Protein AF-A0A7W4ZAD1-F1 (afdb_monomer)

Sequence (96 aa):
MAIPKPIQDEINQLPYPLDKILNTANSLRQSGTTGASTGELIAAAFTLERIEYLPQGWGVIEAWERLDIEWQMYIKHLRQDCRHLIEAIEEAAPPF

Radius of gyration: 12.45 Å; Cα contacts (8 Å, |Δi|>4): 102; chains: 1; bounding box: 32×20×33 Å

Organism: NCBI:txid1562603

Structure (mmCIF, N/CA/C/O backbone):
data_AF-A0A7W4ZAD1-F1
#
_entry.id   AF-A0A7W4ZAD1-F1
#
loop_
_atom_site.group_PDB
_atom_site.id
_atom_site.type_symbol
_atom_site.label_atom_id
_atom_site.label_alt_id
_atom_site.label_comp_id
_atom_site.label_asym_id
_atom_site.label_entity_id
_atom_site.label_seq_id
_atom_site.pdbx_PDB_ins_code
_atom_site.Cartn_x
_atom_site.Cartn_y
_atom_site.Cartn_z
_atom_site.occupancy
_atom_site.B_iso_or_equiv
_atom_site.auth_seq_id
_atom_site.auth_comp_id
_atom_site.auth_asym_id
_atom_site.auth_atom_id
_atom_site.pdbx_PDB_model_num
ATOM 1 N N . MET A 1 1 ? -2.672 7.357 17.822 1.00 59.72 1 MET A N 1
ATOM 2 C CA . MET A 1 1 ? -3.919 6.629 18.156 1.00 59.72 1 MET A CA 1
ATOM 3 C C . MET A 1 1 ? -4.066 5.557 17.094 1.00 59.72 1 MET A C 1
ATOM 5 O O . MET A 1 1 ? -3.984 5.910 15.928 1.00 59.72 1 MET A O 1
ATOM 9 N N . ALA A 1 2 ? -4.154 4.277 17.464 1.00 75.75 2 ALA A N 1
ATOM 10 C CA . ALA A 1 2 ? -4.289 3.193 16.485 1.00 75.75 2 ALA A CA 1
ATOM 11 C C . ALA A 1 2 ? -5.608 3.326 15.705 1.00 75.75 2 ALA A C 1
ATOM 13 O O . ALA A 1 2 ? -6.564 3.899 16.237 1.00 75.75 2 ALA A O 1
ATOM 14 N N . ILE A 1 3 ? -5.665 2.796 14.477 1.00 87.50 3 ILE A N 1
ATOM 15 C CA . ILE A 1 3 ? -6.916 2.779 13.710 1.00 87.50 3 ILE A CA 1
ATOM 16 C C . ILE A 1 3 ? -8.036 2.109 14.530 1.00 87.50 3 ILE A C 1
ATOM 18 O O . ILE A 1 3 ? -7.776 1.119 15.226 1.00 87.50 3 ILE A O 1
ATOM 22 N N . PRO A 1 4 ? -9.276 2.635 14.498 1.00 88.25 4 PRO A N 1
ATOM 23 C CA . PRO A 1 4 ? -10.382 2.047 15.241 1.00 88.25 4 PRO A CA 1
ATOM 24 C C . PRO A 1 4 ? -10.605 0.584 14.848 1.00 88.25 4 PRO A C 1
ATOM 26 O O . PRO A 1 4 ? -10.543 0.235 13.671 1.00 88.25 4 PRO A O 1
ATOM 29 N N . LYS A 1 5 ? -10.940 -0.268 15.824 1.00 89.50 5 LYS A N 1
ATOM 30 C CA . LYS A 1 5 ? -11.200 -1.695 15.578 1.00 89.50 5 LYS A CA 1
ATOM 31 C C . LYS A 1 5 ? -12.201 -1.964 14.434 1.00 89.50 5 LYS A C 1
ATOM 33 O O . LYS A 1 5 ? -11.887 -2.817 13.615 1.00 89.50 5 LYS A O 1
ATOM 38 N N . PRO A 1 6 ? -13.328 -1.233 14.304 1.00 93.50 6 PRO A N 1
ATOM 39 C CA . PRO A 1 6 ? -14.252 -1.442 13.187 1.00 93.50 6 PRO A CA 1
ATOM 40 C C . PRO A 1 6 ? -13.608 -1.220 11.812 1.00 93.50 6 PRO A C 1
ATOM 42 O O . PRO A 1 6 ? -13.857 -1.991 10.896 1.00 93.50 6 PRO A O 1
ATOM 45 N N . ILE A 1 7 ? -12.733 -0.214 11.692 1.00 93.81 7 ILE A N 1
ATOM 46 C CA . ILE A 1 7 ? -11.991 0.078 10.456 1.00 93.81 7 ILE A CA 1
ATOM 47 C C . ILE A 1 7 ? -10.989 -1.040 10.161 1.00 93.81 7 ILE A C 1
ATOM 49 O O . ILE A 1 7 ? -10.874 -1.492 9.027 1.00 93.81 7 ILE A O 1
ATOM 53 N N . GLN A 1 8 ? -10.276 -1.520 11.183 1.00 94.06 8 GLN A N 1
ATOM 54 C CA . GLN A 1 8 ? -9.348 -2.639 11.018 1.00 94.06 8 GLN A CA 1
ATOM 55 C C . GLN A 1 8 ? -10.071 -3.929 10.599 1.00 94.06 8 GLN A C 1
ATOM 57 O O . GLN A 1 8 ? -9.549 -4.672 9.768 1.00 94.06 8 GLN A O 1
ATOM 62 N N . ASP A 1 9 ? -11.251 -4.198 11.158 1.00 95.50 9 ASP A N 1
ATOM 63 C CA . ASP A 1 9 ? -12.071 -5.353 10.790 1.00 95.50 9 ASP A CA 1
ATOM 64 C C . ASP A 1 9 ? -12.585 -5.225 9.345 1.00 95.50 9 ASP A C 1
ATOM 66 O O . ASP A 1 9 ? -12.549 -6.208 8.608 1.00 95.50 9 ASP A O 1
ATOM 70 N N . GLU A 1 10 ? -12.977 -4.022 8.910 1.00 96.56 10 GLU A N 1
ATOM 71 C CA . GLU A 1 10 ? -13.369 -3.744 7.520 1.00 96.56 10 GLU A CA 1
ATOM 72 C C . GLU A 1 10 ? -12.208 -3.977 6.542 1.00 96.56 10 GLU A C 1
ATOM 74 O O . GLU A 1 10 ? -12.377 -4.682 5.549 1.00 96.56 10 GLU A O 1
ATOM 79 N N . ILE A 1 11 ? -11.003 -3.486 6.861 1.00 96.25 11 ILE A N 1
ATOM 80 C CA . ILE A 1 11 ? -9.787 -3.753 6.073 1.00 96.25 11 ILE A CA 1
ATOM 81 C C . ILE A 1 11 ? -9.566 -5.261 5.909 1.00 96.25 11 ILE A C 1
ATOM 83 O O . ILE A 1 11 ? -9.292 -5.724 4.806 1.00 96.25 11 ILE A O 1
ATOM 87 N N . ASN A 1 12 ? -9.717 -6.034 6.986 1.00 95.75 12 ASN A N 1
ATOM 88 C CA . ASN A 1 12 ? -9.489 -7.482 6.977 1.00 95.75 12 ASN A CA 1
ATOM 89 C C . ASN A 1 12 ? -10.574 -8.281 6.231 1.00 95.75 12 ASN A C 1
ATOM 91 O O . ASN A 1 12 ? -10.390 -9.475 5.999 1.00 95.75 12 ASN A O 1
ATOM 95 N N . GLN A 1 13 ? -11.703 -7.658 5.884 1.00 97.00 13 GLN A N 1
ATOM 96 C CA . GLN A 1 13 ? -12.763 -8.271 5.078 1.00 97.00 13 GLN A CA 1
ATOM 97 C C . GLN A 1 13 ? -12.597 -8.014 3.578 1.00 97.00 13 GLN A C 1
ATOM 99 O O . GLN A 1 13 ? -13.282 -8.655 2.776 1.00 97.00 13 GLN A O 1
ATOM 104 N N . LEU A 1 14 ? -11.707 -7.100 3.182 1.00 96.44 14 LEU A N 1
ATOM 105 C CA . LEU A 1 14 ? -11.417 -6.863 1.775 1.00 96.44 14 LEU A CA 1
ATOM 106 C C . LEU A 1 14 ? -10.737 -8.090 1.143 1.00 96.44 14 LEU A C 1
ATOM 108 O O . LEU A 1 14 ? -9.992 -8.810 1.810 1.00 96.44 14 LEU A O 1
ATOM 112 N N . PRO A 1 15 ? -10.970 -8.351 -0.154 1.00 95.94 15 PRO A N 1
ATOM 113 C CA . PRO A 1 15 ? -10.307 -9.445 -0.844 1.00 95.94 15 PRO A CA 1
ATOM 114 C C . PRO A 1 15 ? -8.814 -9.160 -1.024 1.00 95.94 15 PRO A C 1
ATOM 116 O O . PRO A 1 15 ? -8.399 -8.015 -1.216 1.00 95.94 15 PRO A O 1
ATOM 119 N N . TYR A 1 16 ? -8.019 -10.228 -1.067 1.00 92.50 16 TYR A N 1
ATOM 120 C CA . TYR A 1 16 ? -6.620 -10.128 -1.466 1.00 92.50 16 TYR A CA 1
ATOM 121 C C . TYR A 1 16 ? -6.499 -9.535 -2.884 1.00 92.50 16 TYR A C 1
ATOM 123 O O . TYR A 1 16 ? -7.242 -9.968 -3.771 1.00 92.50 16 TYR A O 1
ATOM 131 N N . PRO A 1 17 ? -5.560 -8.600 -3.140 1.00 95.00 17 PRO A N 1
ATOM 132 C CA . PRO A 1 17 ? -4.547 -8.061 -2.219 1.00 95.00 17 PRO A CA 1
ATOM 133 C C . PRO A 1 17 ? -4.916 -6.722 -1.544 1.00 95.00 17 PRO A C 1
ATOM 135 O O . PRO A 1 17 ? -4.036 -6.072 -0.979 1.00 95.00 17 PRO A O 1
ATOM 138 N N . LEU A 1 18 ? -6.172 -6.265 -1.609 1.00 97.25 18 LEU A N 1
ATOM 139 C CA . LEU A 1 18 ? -6.590 -4.949 -1.096 1.00 97.25 18 LEU A CA 1
ATOM 140 C C . LEU A 1 18 ? -6.370 -4.817 0.417 1.00 97.25 18 LEU A C 1
ATOM 142 O O . LEU A 1 18 ? -5.783 -3.835 0.877 1.00 97.25 18 LEU A O 1
ATOM 146 N N . ASP A 1 19 ? -6.782 -5.834 1.177 1.00 97.00 19 ASP A N 1
ATOM 147 C CA . ASP A 1 19 ? -6.553 -5.937 2.622 1.00 97.00 19 ASP A CA 1
ATOM 148 C C . ASP A 1 19 ? -5.061 -5.819 2.955 1.00 97.00 19 ASP A C 1
ATOM 150 O O . ASP A 1 19 ? -4.647 -5.106 3.872 1.00 97.00 19 ASP A O 1
ATOM 154 N N . LYS A 1 20 ? -4.226 -6.496 2.164 1.00 96.50 20 LYS A N 1
ATOM 155 C CA . LYS A 1 20 ? -2.795 -6.605 2.397 1.00 96.50 20 LYS A CA 1
ATOM 156 C C . LYS A 1 20 ? -2.062 -5.304 2.105 1.00 96.50 20 LYS A C 1
ATOM 158 O O . LYS A 1 20 ? -1.138 -4.955 2.847 1.00 96.50 20 LYS A O 1
ATOM 163 N N . ILE A 1 21 ? -2.495 -4.566 1.083 1.00 97.31 21 ILE A N 1
ATOM 164 C CA . ILE A 1 21 ? -1.991 -3.222 0.778 1.00 97.31 21 ILE A CA 1
ATOM 165 C C . ILE A 1 21 ? -2.294 -2.277 1.946 1.00 97.31 21 ILE A C 1
ATOM 167 O O . ILE A 1 21 ? -1.379 -1.623 2.449 1.00 97.31 21 ILE A O 1
ATOM 171 N N . LEU A 1 22 ? -3.536 -2.248 2.440 1.00 96.69 22 LEU A N 1
ATOM 172 C CA . LEU A 1 22 ? -3.930 -1.363 3.544 1.00 96.69 22 LEU A CA 1
ATOM 173 C C . LEU A 1 22 ? -3.277 -1.749 4.878 1.00 96.69 22 LEU A C 1
ATOM 175 O O . LEU A 1 22 ? -2.815 -0.881 5.617 1.00 96.69 22 LEU A O 1
ATOM 179 N N . ASN A 1 23 ? -3.151 -3.043 5.172 1.00 95.50 23 ASN A N 1
ATOM 180 C CA . ASN A 1 23 ? -2.433 -3.517 6.356 1.00 95.50 23 ASN A CA 1
ATOM 181 C C . ASN A 1 23 ? -0.934 -3.169 6.300 1.00 95.50 23 ASN A C 1
ATOM 183 O O . ASN A 1 23 ? -0.339 -2.787 7.314 1.00 95.50 23 ASN A O 1
ATOM 187 N N . THR A 1 24 ? -0.320 -3.242 5.115 1.00 96.00 24 THR A N 1
ATOM 188 C CA . THR A 1 24 ? 1.065 -2.791 4.901 1.00 96.00 24 THR A CA 1
ATOM 189 C C . THR A 1 24 ? 1.193 -1.281 5.080 1.00 96.00 24 THR A C 1
ATOM 191 O O . THR A 1 24 ? 2.104 -0.835 5.774 1.00 96.00 24 THR A O 1
ATOM 194 N N . ALA A 1 25 ? 0.259 -0.501 4.532 1.00 94.81 25 ALA A N 1
ATOM 195 C CA . ALA A 1 25 ? 0.205 0.950 4.690 1.00 94.81 25 ALA A CA 1
ATOM 196 C C . ALA A 1 25 ? 0.095 1.360 6.169 1.00 94.81 25 ALA A C 1
ATOM 198 O O . ALA A 1 25 ? 0.866 2.193 6.647 1.00 94.81 25 ALA A O 1
ATOM 199 N N . ASN A 1 26 ? -0.798 0.713 6.919 1.00 93.75 26 ASN A N 1
ATOM 200 C CA . ASN A 1 26 ? -0.944 0.928 8.356 1.00 93.75 26 ASN A CA 1
ATOM 201 C C . ASN A 1 26 ? 0.346 0.579 9.124 1.00 93.75 26 ASN A C 1
ATOM 203 O O . ASN A 1 26 ? 0.795 1.359 9.961 1.00 93.75 26 ASN A O 1
ATOM 207 N N . SER A 1 27 ? 0.984 -0.552 8.801 1.00 92.12 27 SER A N 1
ATOM 208 C CA . SER A 1 27 ? 2.247 -0.974 9.433 1.00 92.12 27 SER A CA 1
ATOM 209 C C . SER A 1 27 ? 3.373 0.034 9.177 1.00 92.12 27 SER A C 1
ATOM 211 O O . SER A 1 27 ? 4.023 0.490 10.115 1.00 92.12 27 SER A O 1
ATOM 213 N N . LEU A 1 28 ? 3.554 0.456 7.920 1.00 90.06 28 LEU A N 1
ATOM 214 C CA . LEU A 1 28 ? 4.547 1.465 7.542 1.00 90.06 28 LEU A CA 1
ATOM 215 C 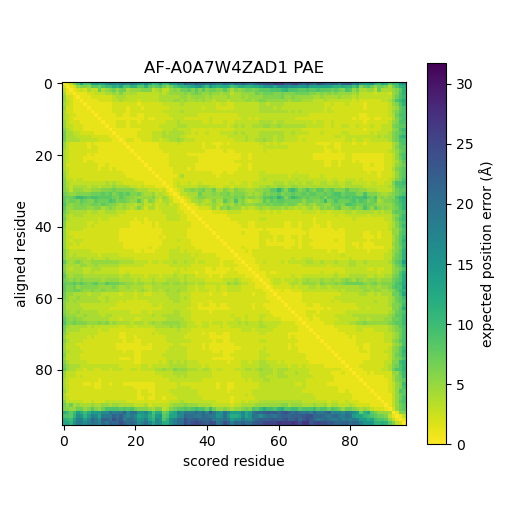C . LEU A 1 28 ? 4.357 2.773 8.292 1.00 90.06 28 LEU A C 1
ATOM 217 O O . LEU A 1 28 ? 5.318 3.356 8.785 1.00 90.06 28 LEU A O 1
ATOM 221 N N . ARG A 1 29 ? 3.111 3.219 8.414 1.00 87.94 29 ARG A N 1
ATOM 222 C CA . ARG A 1 29 ? 2.805 4.457 9.113 1.00 87.94 29 ARG A CA 1
ATOM 223 C C . ARG A 1 29 ? 3.059 4.362 10.619 1.00 87.94 29 ARG A C 1
ATOM 225 O O . ARG A 1 29 ? 3.520 5.329 11.218 1.00 87.94 29 ARG A O 1
ATOM 232 N N . GLN A 1 30 ? 2.761 3.218 11.237 1.00 87.31 30 GLN A N 1
ATOM 233 C CA . GLN A 1 30 ? 2.927 3.030 12.680 1.00 87.31 30 GLN A CA 1
ATOM 234 C C . GLN A 1 30 ? 4.386 2.836 13.101 1.00 87.31 30 GLN A C 1
ATOM 236 O O . GLN A 1 30 ? 4.806 3.409 14.103 1.00 87.31 30 GLN A O 1
ATOM 241 N N . SER A 1 31 ? 5.147 2.012 12.380 1.00 84.75 31 SER A N 1
ATOM 242 C CA . SER A 1 31 ? 6.487 1.579 12.803 1.00 84.75 31 SER A CA 1
ATOM 243 C C . SER A 1 31 ? 7.605 1.944 11.829 1.00 84.75 31 SER A C 1
ATOM 245 O O . SER A 1 31 ? 8.757 1.592 12.082 1.00 84.75 31 SER A O 1
ATOM 247 N N . GLY A 1 32 ? 7.298 2.586 10.696 1.00 80.88 32 GLY A N 1
ATOM 248 C CA . GLY A 1 32 ? 8.267 2.881 9.631 1.00 80.88 32 GLY A CA 1
ATOM 249 C C . GLY A 1 32 ? 8.826 1.638 8.932 1.00 80.88 32 GLY A C 1
ATOM 250 O O . GLY A 1 32 ? 9.708 1.743 8.087 1.00 80.88 32 GLY A O 1
ATOM 251 N N . THR A 1 33 ? 8.351 0.448 9.302 1.00 78.25 33 THR A N 1
ATOM 252 C CA . THR A 1 33 ? 8.901 -0.845 8.889 1.00 78.25 33 THR A CA 1
ATOM 253 C C . THR A 1 33 ? 7.777 -1.849 8.691 1.00 78.25 3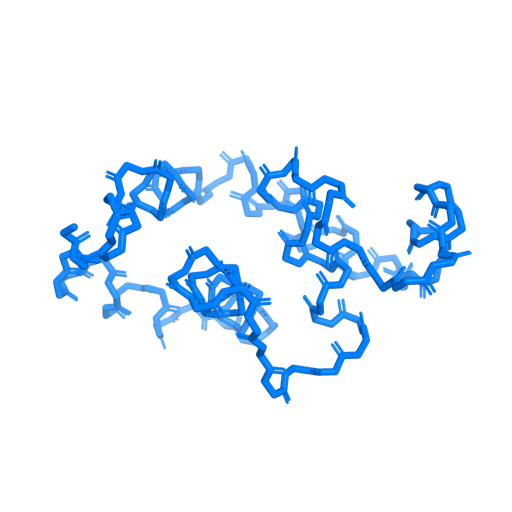3 THR A C 1
ATOM 255 O O . THR A 1 33 ? 6.713 -1.745 9.301 1.00 78.25 33 THR A O 1
ATOM 258 N N . THR A 1 34 ? 8.006 -2.834 7.829 1.00 87.44 34 THR A N 1
ATOM 259 C CA . THR A 1 34 ? 7.033 -3.883 7.520 1.00 87.44 34 THR A CA 1
ATOM 260 C C . THR A 1 34 ? 7.752 -5.155 7.071 1.00 87.44 34 THR A C 1
ATOM 262 O O . THR A 1 34 ? 8.848 -5.090 6.521 1.00 87.44 34 THR A O 1
ATOM 265 N N . GLY A 1 35 ? 7.128 -6.315 7.294 1.00 85.19 35 GLY A N 1
ATOM 266 C CA . GLY A 1 35 ? 7.550 -7.603 6.726 1.00 85.19 35 GLY A CA 1
ATOM 267 C C . GLY A 1 35 ? 6.970 -7.871 5.332 1.00 85.19 35 GLY A C 1
ATOM 268 O O . GLY A 1 35 ? 6.929 -9.021 4.903 1.00 85.19 35 GLY A O 1
ATOM 269 N N . ALA A 1 36 ? 6.441 -6.837 4.676 1.00 91.25 36 ALA A N 1
ATOM 270 C CA . ALA A 1 36 ? 5.808 -6.927 3.370 1.00 91.25 36 ALA A CA 1
ATOM 271 C C . ALA A 1 36 ? 6.818 -7.205 2.245 1.00 91.25 36 ALA A C 1
ATOM 273 O O . ALA A 1 36 ? 7.994 -6.844 2.318 1.00 91.25 36 ALA A O 1
ATOM 274 N N . SER A 1 37 ? 6.335 -7.824 1.173 1.00 93.25 37 SER A N 1
ATOM 275 C CA . SER A 1 37 ? 7.075 -7.955 -0.080 1.00 93.25 37 SER A CA 1
ATOM 276 C C . SER A 1 37 ? 7.314 -6.588 -0.734 1.00 93.25 37 SER A C 1
ATOM 278 O O . SER A 1 37 ? 6.623 -5.609 -0.454 1.00 93.25 37 SER A O 1
ATOM 280 N N . THR A 1 38 ? 8.266 -6.517 -1.667 1.00 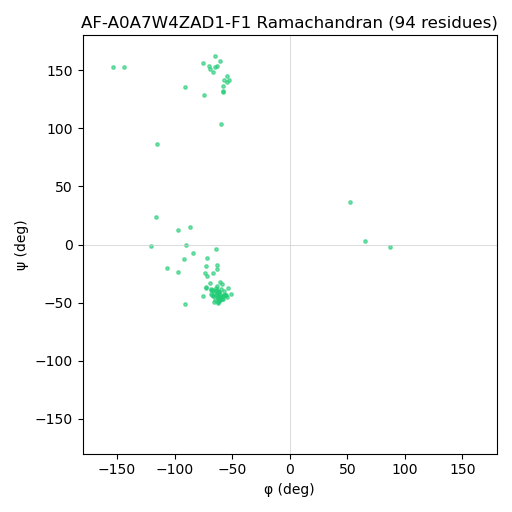93.56 38 THR A N 1
ATOM 281 C CA . THR A 1 38 ? 8.563 -5.276 -2.401 1.00 93.56 38 THR A CA 1
ATOM 282 C C . THR A 1 38 ? 7.334 -4.718 -3.127 1.00 93.56 38 THR A C 1
ATOM 284 O O . THR A 1 38 ? 7.118 -3.512 -3.103 1.00 93.56 38 THR A O 1
ATOM 287 N N . GLY A 1 39 ? 6.503 -5.576 -3.733 1.00 94.69 39 GLY A N 1
ATOM 288 C CA . GLY A 1 39 ? 5.279 -5.146 -4.421 1.00 94.69 39 GLY A CA 1
ATOM 289 C C . GLY A 1 39 ? 4.236 -4.567 -3.464 1.00 94.69 39 GLY A C 1
ATOM 290 O O . GLY A 1 39 ? 3.696 -3.495 -3.721 1.00 94.69 39 GLY A O 1
ATOM 291 N N . GLU A 1 40 ? 4.016 -5.220 -2.320 1.00 96.19 40 GLU A N 1
ATOM 292 C CA . GLU A 1 40 ? 3.125 -4.724 -1.262 1.00 96.19 40 GLU A CA 1
ATOM 293 C C . GLU A 1 40 ? 3.608 -3.382 -0.695 1.00 96.19 40 GLU A C 1
ATOM 295 O O . GLU A 1 40 ? 2.801 -2.480 -0.482 1.00 96.19 40 GLU A O 1
ATOM 300 N N . LEU A 1 41 ? 4.923 -3.233 -0.492 1.00 95.69 41 LEU A N 1
ATOM 301 C CA . LEU A 1 41 ? 5.538 -1.995 -0.016 1.00 95.69 41 LEU A CA 1
ATOM 302 C C . LEU A 1 41 ? 5.307 -0.844 -1.001 1.00 95.69 41 LEU A C 1
ATOM 304 O O . LEU A 1 41 ? 4.831 0.222 -0.614 1.00 95.69 41 LEU A O 1
ATOM 308 N N . ILE A 1 42 ? 5.600 -1.076 -2.283 1.00 96.56 42 ILE A N 1
ATOM 309 C CA . ILE A 1 42 ? 5.389 -0.089 -3.343 1.00 96.56 42 ILE A CA 1
ATOM 310 C C . ILE A 1 42 ? 3.903 0.278 -3.434 1.00 96.56 42 ILE A C 1
ATOM 312 O O . ILE A 1 42 ? 3.557 1.459 -3.454 1.00 96.56 42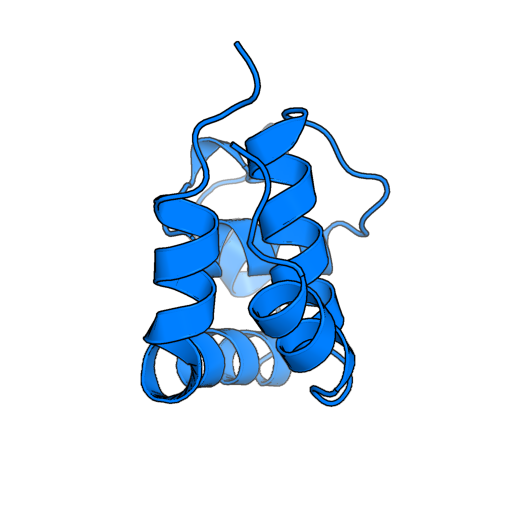 ILE A O 1
ATOM 316 N N . ALA A 1 43 ? 3.010 -0.712 -3.441 1.00 97.38 43 ALA A N 1
ATOM 317 C CA . ALA A 1 43 ? 1.575 -0.473 -3.527 1.00 97.38 43 ALA A CA 1
ATOM 318 C C . ALA A 1 43 ? 1.041 0.327 -2.331 1.00 97.38 43 ALA A C 1
ATOM 320 O O . ALA A 1 43 ? 0.247 1.252 -2.517 1.00 97.38 43 ALA A O 1
ATOM 321 N N . ALA A 1 44 ? 1.510 0.035 -1.117 1.00 96.56 44 ALA A N 1
ATOM 322 C CA . ALA A 1 44 ? 1.174 0.803 0.076 1.00 96.56 44 ALA A CA 1
ATOM 323 C C . ALA A 1 44 ? 1.682 2.253 -0.006 1.00 96.56 44 ALA A C 1
ATOM 325 O O . ALA A 1 44 ? 0.928 3.179 0.292 1.00 96.56 44 ALA A O 1
ATOM 326 N N . ALA A 1 45 ? 2.916 2.465 -0.476 1.00 95.44 45 ALA A N 1
ATOM 327 C CA . ALA A 1 45 ? 3.492 3.798 -0.662 1.00 95.44 45 ALA A CA 1
ATOM 328 C C . ALA A 1 45 ? 2.673 4.650 -1.650 1.00 95.44 45 ALA A C 1
ATOM 330 O O . ALA A 1 45 ? 2.353 5.803 -1.359 1.00 95.44 45 ALA A O 1
ATOM 33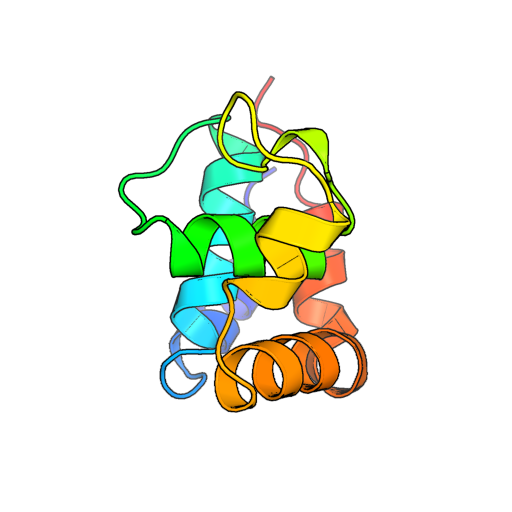1 N N . PHE A 1 46 ? 2.263 4.073 -2.786 1.00 96.81 46 PHE A N 1
ATOM 332 C CA . PHE A 1 46 ? 1.394 4.749 -3.759 1.00 96.81 46 PHE A CA 1
ATOM 333 C C . PHE A 1 46 ? -0.034 4.973 -3.253 1.00 96.81 46 PHE A C 1
ATOM 335 O O . PHE A 1 46 ? -0.656 5.975 -3.608 1.00 96.81 46 PHE A O 1
ATOM 342 N N . THR A 1 47 ? -0.553 4.061 -2.429 1.00 96.75 47 THR A N 1
ATOM 343 C CA . THR A 1 47 ? -1.887 4.188 -1.821 1.00 96.75 47 THR A CA 1
ATOM 344 C C . THR A 1 47 ? -1.936 5.352 -0.833 1.00 96.75 47 THR A C 1
ATOM 346 O O . THR A 1 47 ? -2.907 6.102 -0.842 1.00 96.75 47 THR A O 1
ATOM 349 N N . LEU A 1 48 ? -0.876 5.539 -0.039 1.00 94.00 48 LEU A N 1
ATOM 350 C CA . LEU A 1 48 ? -0.738 6.650 0.911 1.00 94.00 48 LEU A CA 1
ATOM 351 C C . LEU A 1 48 ? -0.211 7.952 0.285 1.00 94.00 48 LEU A C 1
ATOM 353 O O . LEU A 1 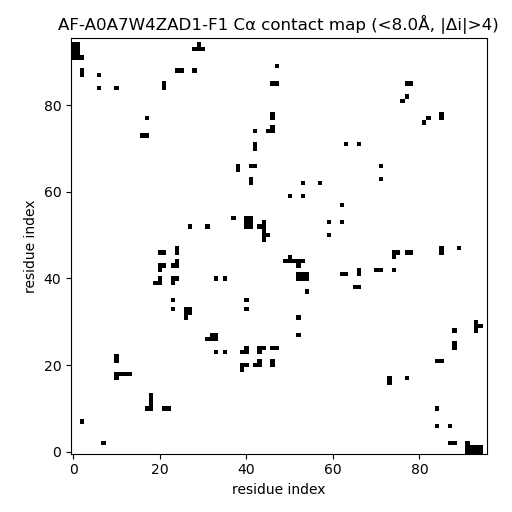48 ? -0.102 8.958 0.977 1.00 94.00 48 LEU A O 1
ATOM 357 N N . GLU A 1 49 ? 0.202 7.933 -0.984 1.00 93.94 49 GLU A N 1
ATOM 358 C CA . GLU A 1 49 ? 0.956 9.034 -1.609 1.00 93.94 49 GLU A CA 1
ATOM 359 C C . GLU A 1 49 ? 2.197 9.459 -0.802 1.00 93.94 49 GLU A C 1
ATOM 361 O O . GLU A 1 49 ? 2.551 10.636 -0.722 1.00 93.94 49 GLU A O 1
ATOM 366 N N . ARG A 1 50 ? 2.868 8.482 -0.188 1.00 92.31 50 ARG A N 1
ATOM 367 C CA . ARG A 1 50 ? 4.059 8.670 0.648 1.00 92.31 50 ARG A CA 1
ATOM 368 C C . ARG A 1 50 ? 5.253 7.995 -0.008 1.00 92.31 50 ARG A C 1
ATOM 370 O O . ARG A 1 50 ? 5.552 6.828 0.243 1.00 92.31 50 ARG A O 1
ATOM 377 N N . ILE A 1 51 ? 5.919 8.732 -0.895 1.00 91.75 51 ILE A N 1
ATOM 378 C CA . ILE A 1 51 ? 7.075 8.239 -1.660 1.00 91.75 51 ILE A CA 1
ATOM 379 C C . ILE A 1 51 ? 8.262 7.867 -0.764 1.00 91.75 51 ILE A C 1
ATOM 381 O O . ILE A 1 51 ? 9.100 7.070 -1.170 1.00 91.75 51 ILE A O 1
ATOM 385 N N . GLU A 1 52 ? 8.326 8.397 0.460 1.00 91.38 52 GLU A N 1
ATOM 386 C CA . GLU A 1 52 ? 9.329 8.027 1.460 1.00 91.38 52 GLU A CA 1
ATOM 387 C C . GLU A 1 52 ? 9.236 6.561 1.905 1.00 91.38 52 GLU A C 1
ATOM 389 O O . GLU A 1 52 ? 10.196 6.034 2.461 1.00 91.38 52 GLU A O 1
ATOM 394 N N . TYR A 1 53 ? 8.105 5.895 1.650 1.00 92.75 53 TYR A N 1
ATOM 395 C CA . TYR A 1 53 ? 7.919 4.471 1.926 1.00 92.75 53 TYR A CA 1
ATOM 396 C C . TYR A 1 53 ? 8.308 3.563 0.759 1.00 92.75 53 TYR A C 1
ATOM 398 O O . TYR A 1 53 ? 8.212 2.341 0.881 1.00 92.75 53 TYR A O 1
ATOM 406 N N . LEU A 1 54 ? 8.751 4.124 -0.369 1.00 94.19 54 LEU A N 1
ATOM 407 C CA . LEU A 1 54 ? 9.295 3.319 -1.456 1.00 94.19 54 LEU A CA 1
ATOM 408 C C . LEU A 1 54 ? 10.592 2.611 -1.025 1.00 94.19 54 LEU A C 1
ATOM 410 O O . LEU A 1 54 ? 11.320 3.112 -0.162 1.00 94.19 54 LEU A O 1
ATOM 414 N N . PRO A 1 55 ? 10.919 1.453 -1.634 1.00 91.75 55 PRO A N 1
ATOM 415 C CA . PRO A 1 55 ? 12.195 0.793 -1.396 1.00 91.75 55 PRO A CA 1
ATOM 416 C C . PRO A 1 55 ? 13.380 1.745 -1.621 1.00 91.75 55 PRO A C 1
ATOM 418 O O . PRO A 1 55 ? 13.396 2.540 -2.563 1.00 91.75 55 PRO A O 1
ATOM 421 N N . GLN A 1 56 ? 14.407 1.639 -0.776 1.00 91.00 56 GLN A N 1
ATOM 422 C CA . GLN A 1 56 ? 15.584 2.499 -0.878 1.00 91.00 56 GLN A CA 1
ATOM 423 C C . GLN A 1 56 ? 16.248 2.374 -2.259 1.00 91.00 56 GLN A C 1
ATOM 425 O O . GLN A 1 56 ? 16.532 1.274 -2.731 1.00 91.00 56 GLN A O 1
ATOM 430 N N . GLY A 1 57 ? 16.536 3.521 -2.878 1.00 89.44 57 GLY A N 1
ATOM 431 C CA . GLY A 1 57 ? 17.208 3.603 -4.178 1.00 89.44 57 GLY A CA 1
ATOM 432 C C . GLY A 1 57 ? 16.277 3.524 -5.389 1.00 89.44 57 GLY A C 1
ATOM 433 O O . GLY A 1 57 ? 16.767 3.659 -6.503 1.00 89.44 57 GLY A O 1
ATOM 434 N N . TRP A 1 58 ? 14.970 3.347 -5.186 1.00 93.06 58 TRP A N 1
ATOM 435 C CA . TRP A 1 58 ? 14.001 3.265 -6.276 1.00 93.06 58 TRP A CA 1
ATOM 436 C C . TRP A 1 58 ? 13.431 4.639 -6.616 1.00 93.06 58 TRP A C 1
ATOM 438 O O . TRP A 1 58 ? 13.044 5.408 -5.732 1.00 93.06 58 TRP A O 1
ATOM 448 N N . GLY A 1 59 ? 13.346 4.938 -7.912 1.00 94.88 59 GLY A N 1
ATOM 449 C CA . GLY A 1 59 ? 12.604 6.099 -8.398 1.00 94.88 59 GLY A CA 1
ATOM 450 C C . GLY A 1 59 ? 11.090 5.872 -8.347 1.00 94.88 59 GLY A C 1
ATOM 451 O O . GLY A 1 59 ? 10.619 4.740 -8.417 1.00 94.88 59 GLY A O 1
ATOM 452 N N . VAL A 1 60 ? 10.303 6.953 -8.294 1.00 95.81 60 VAL A N 1
ATOM 453 C CA . VAL A 1 60 ? 8.828 6.860 -8.317 1.00 95.81 60 VAL A CA 1
ATOM 454 C C . VAL A 1 60 ? 8.342 6.139 -9.579 1.00 95.81 60 VAL A C 1
ATOM 456 O O . VAL A 1 60 ? 7.530 5.225 -9.493 1.00 95.81 60 VAL A O 1
ATOM 459 N N . ILE A 1 61 ? 8.862 6.513 -10.751 1.00 96.00 61 ILE A N 1
ATOM 460 C CA . ILE A 1 61 ? 8.458 5.905 -12.029 1.00 96.00 61 ILE A CA 1
ATOM 461 C C . ILE A 1 61 ? 8.851 4.424 -12.069 1.00 96.00 61 ILE A C 1
ATOM 463 O O . ILE A 1 61 ? 8.012 3.583 -12.360 1.00 96.00 61 ILE A O 1
ATOM 467 N N . GLU A 1 62 ? 10.090 4.105 -11.695 1.00 95.44 62 GLU A N 1
ATOM 468 C CA . GLU A 1 62 ? 10.597 2.728 -11.647 1.00 95.44 62 GLU A CA 1
ATOM 469 C C . GLU A 1 62 ? 9.753 1.837 -10.725 1.00 95.44 62 GLU A C 1
ATOM 471 O O . GLU A 1 62 ? 9.384 0.721 -11.089 1.00 95.44 62 GLU A O 1
ATOM 476 N N . ALA A 1 63 ? 9.390 2.342 -9.544 1.00 96.50 63 ALA A N 1
ATOM 477 C CA . ALA A 1 63 ? 8.531 1.621 -8.619 1.00 96.50 63 ALA A CA 1
ATOM 478 C C . ALA A 1 63 ? 7.132 1.383 -9.200 1.00 96.50 63 ALA A C 1
ATOM 480 O O . ALA A 1 63 ? 6.607 0.276 -9.089 1.00 96.50 63 ALA A O 1
ATOM 481 N N . TRP A 1 64 ? 6.546 2.388 -9.855 1.00 95.94 64 TRP A N 1
ATOM 482 C CA . TRP A 1 64 ? 5.248 2.246 -10.514 1.00 95.94 64 TRP A CA 1
ATOM 483 C C . TRP A 1 64 ? 5.283 1.203 -11.636 1.00 95.94 64 TRP A C 1
ATOM 485 O O . TRP A 1 64 ? 4.412 0.338 -11.709 1.00 95.94 64 TRP A O 1
ATOM 495 N N . GLU A 1 65 ? 6.311 1.251 -12.483 1.00 95.44 65 GLU A N 1
ATOM 496 C CA . GLU A 1 65 ? 6.497 0.328 -13.608 1.00 95.44 65 GLU A CA 1
ATOM 497 C C . GLU A 1 65 ? 6.774 -1.111 -13.162 1.00 95.44 65 GLU A C 1
ATOM 499 O O . GLU A 1 65 ? 6.488 -2.050 -13.902 1.00 95.44 65 GLU A O 1
ATOM 504 N N . ARG A 1 66 ? 7.296 -1.311 -11.945 1.00 94.31 66 ARG A N 1
ATOM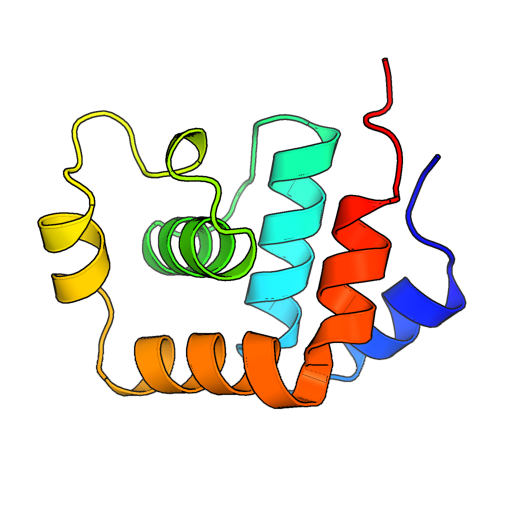 505 C CA . ARG A 1 66 ? 7.505 -2.651 -11.387 1.00 94.31 66 ARG A CA 1
ATOM 506 C C . ARG A 1 66 ? 6.208 -3.349 -10.995 1.00 94.31 66 ARG A C 1
ATOM 508 O O . ARG A 1 66 ? 6.191 -4.580 -10.942 1.00 94.31 66 ARG A O 1
ATOM 515 N N . LEU A 1 67 ? 5.167 -2.589 -10.665 1.00 95.38 67 LEU A N 1
ATOM 516 C CA . LEU A 1 67 ? 3.863 -3.151 -10.348 1.00 95.38 67 LEU A CA 1
ATOM 517 C C . LEU A 1 67 ? 3.179 -3.625 -11.626 1.00 95.38 67 LEU A C 1
ATOM 519 O O . LEU A 1 67 ? 3.001 -2.849 -12.567 1.00 95.38 67 LEU A O 1
ATOM 523 N N . ASP A 1 68 ? 2.720 -4.875 -11.618 1.00 94.38 68 ASP A N 1
ATOM 524 C CA . ASP A 1 68 ? 1.863 -5.387 -12.683 1.00 94.38 68 ASP A CA 1
ATOM 525 C C . ASP A 1 68 ? 0.563 -4.567 -12.773 1.00 94.38 68 ASP A C 1
ATOM 527 O O . ASP A 1 68 ? 0.117 -3.939 -11.805 1.00 94.38 68 ASP A O 1
ATOM 531 N N . ILE A 1 69 ? -0.082 -4.602 -13.942 1.00 95.88 69 ILE A N 1
ATOM 532 C CA . ILE A 1 69 ? -1.285 -3.805 -14.241 1.00 95.88 69 ILE A CA 1
ATOM 533 C C . ILE A 1 69 ? -2.388 -4.014 -13.190 1.00 95.88 69 ILE A C 1
ATOM 535 O O . ILE A 1 69 ? -3.053 -3.054 -12.803 1.00 95.88 69 ILE A O 1
ATOM 539 N N . GLU A 1 70 ? -2.556 -5.239 -12.689 1.00 96.19 70 GLU A N 1
ATOM 540 C CA . GLU A 1 70 ? -3.541 -5.554 -11.647 1.00 96.19 70 GLU A CA 1
ATOM 541 C C . GLU A 1 70 ? -3.268 -4.795 -10.343 1.00 96.19 70 GLU A C 1
ATOM 543 O O . GLU A 1 70 ? -4.175 -4.185 -9.783 1.00 96.19 70 GLU A O 1
ATOM 548 N N . TRP A 1 71 ? -2.010 -4.733 -9.898 1.00 96.12 71 TRP A N 1
ATOM 549 C CA . TRP A 1 71 ? -1.623 -3.982 -8.700 1.00 96.12 71 TRP A CA 1
ATOM 550 C C . TRP A 1 71 ? -1.897 -2.488 -8.847 1.00 96.12 71 TRP A C 1
ATOM 552 O O . TRP A 1 71 ? -2.420 -1.855 -7.929 1.00 96.12 71 TRP A O 1
ATOM 562 N N . GLN A 1 72 ? -1.622 -1.929 -10.025 1.00 96.69 72 GLN A N 1
ATOM 563 C CA . GLN A 1 72 ? -1.960 -0.539 -10.327 1.00 96.69 72 GLN A CA 1
ATOM 564 C C . GLN A 1 72 ? -3.479 -0.295 -10.298 1.00 96.69 72 GLN A C 1
ATOM 566 O O . GLN A 1 72 ? -3.923 0.771 -9.864 1.00 96.69 72 GLN A O 1
ATOM 571 N N . MET A 1 73 ? -4.287 -1.265 -10.742 1.00 96.88 73 MET A N 1
ATOM 572 C CA . MET A 1 73 ? -5.750 -1.197 -10.652 1.00 96.88 73 MET A CA 1
ATOM 573 C C . MET A 1 73 ? -6.238 -1.272 -9.202 1.00 96.88 73 MET A C 1
ATOM 575 O O . MET A 1 73 ? -7.094 -0.474 -8.825 1.00 96.88 73 MET A O 1
ATOM 579 N N . TYR A 1 74 ? -5.661 -2.147 -8.375 1.00 97.25 74 TYR A N 1
ATOM 580 C CA . TYR A 1 74 ? -5.989 -2.235 -6.950 1.00 97.25 74 TYR A CA 1
ATOM 581 C C . TYR A 1 74 ? -5.722 -0.917 -6.220 1.00 97.25 74 TYR A C 1
ATOM 583 O O . TYR A 1 74 ? -6.584 -0.446 -5.485 1.00 97.25 74 TYR A O 1
ATOM 591 N N . ILE A 1 75 ? -4.589 -0.261 -6.484 1.00 96.94 75 ILE A N 1
ATOM 592 C CA . ILE A 1 75 ? -4.275 1.052 -5.895 1.00 96.94 75 ILE A CA 1
ATOM 593 C C . ILE A 1 75 ? -5.316 2.101 -6.304 1.00 96.94 75 ILE A C 1
ATOM 595 O O . ILE A 1 75 ? -5.795 2.863 -5.466 1.00 96.94 75 ILE A O 1
ATOM 599 N N . LYS A 1 76 ? -5.699 2.141 -7.587 1.00 96.50 76 LYS A N 1
ATOM 600 C CA . LYS A 1 76 ? -6.734 3.068 -8.071 1.00 96.50 76 LYS A CA 1
ATOM 601 C C . LYS A 1 76 ? -8.077 2.812 -7.393 1.00 96.50 76 LYS A C 1
ATOM 603 O O . LYS A 1 76 ? -8.701 3.767 -6.942 1.00 96.50 76 LYS A O 1
ATOM 608 N N . HIS A 1 77 ? -8.477 1.547 -7.282 1.00 96.56 77 HIS A N 1
ATOM 609 C CA . HIS A 1 77 ? -9.709 1.152 -6.607 1.00 96.56 77 HIS A CA 1
ATOM 610 C C . HIS A 1 77 ? -9.698 1.563 -5.131 1.00 96.56 77 HIS A C 1
ATOM 612 O O . HIS A 1 77 ? -10.621 2.237 -4.687 1.00 96.56 77 HIS A O 1
ATOM 618 N N . LEU A 1 78 ? -8.617 1.280 -4.396 1.00 96.75 78 LEU A N 1
ATOM 619 C CA . LEU A 1 78 ? -8.480 1.700 -2.998 1.00 96.75 78 LEU A CA 1
ATOM 620 C C . LEU A 1 78 ? -8.641 3.214 -2.838 1.00 96.75 78 LEU A C 1
ATOM 622 O O . LEU A 1 78 ? -9.339 3.680 -1.942 1.00 96.75 78 LEU A O 1
ATOM 626 N N . ARG A 1 79 ? -8.028 3.992 -3.732 1.00 94.56 79 ARG A N 1
ATOM 627 C CA . ARG A 1 79 ? -8.071 5.457 -3.683 1.00 94.56 79 ARG A CA 1
ATOM 628 C C . ARG A 1 79 ? -9.413 6.060 -4.096 1.00 94.56 79 ARG A C 1
ATOM 630 O O . ARG A 1 79 ? -9.707 7.189 -3.705 1.00 94.56 79 ARG A O 1
ATOM 637 N N . GLN A 1 80 ? -10.198 5.350 -4.899 1.00 95.19 80 GLN A N 1
ATOM 638 C CA . GLN A 1 80 ? -11.504 5.812 -5.368 1.00 95.19 80 GLN A CA 1
ATOM 639 C C . GLN A 1 80 ? -12.626 5.366 -4.432 1.00 95.19 80 GLN A C 1
ATOM 641 O O . GLN A 1 80 ? -13.393 6.204 -3.961 1.00 95.19 80 GLN A O 1
ATOM 646 N N . ASP A 1 81 ? -12.668 4.072 -4.125 1.00 94.81 81 ASP A N 1
ATOM 647 C CA . ASP A 1 81 ? -13.817 3.413 -3.506 1.00 94.81 81 ASP A CA 1
ATOM 648 C C . ASP A 1 81 ? -13.584 3.075 -2.026 1.00 94.81 81 ASP A C 1
ATOM 650 O O . ASP A 1 81 ? -14.543 2.919 -1.273 1.00 94.81 81 ASP A O 1
ATOM 654 N N . CYS A 1 82 ? -12.325 3.009 -1.579 1.00 94.38 82 CYS A N 1
ATOM 655 C CA . CYS A 1 82 ? -11.956 2.715 -0.186 1.00 94.38 82 CYS A CA 1
ATOM 656 C C . CYS A 1 82 ? -11.233 3.883 0.499 1.00 94.38 82 CYS A C 1
ATOM 658 O O . CYS A 1 82 ? -10.472 3.680 1.450 1.00 94.38 82 CYS A O 1
ATOM 660 N N . ARG A 1 83 ? -11.441 5.116 0.017 1.00 94.50 83 ARG A N 1
ATOM 661 C CA . ARG A 1 83 ? -10.700 6.292 0.494 1.00 94.50 83 ARG A CA 1
ATOM 662 C C . ARG A 1 83 ? -10.873 6.533 1.993 1.00 94.50 83 ARG A C 1
ATOM 664 O O . ARG A 1 83 ? -9.913 6.922 2.641 1.00 94.50 83 ARG A O 1
ATOM 671 N N . HIS A 1 84 ? -12.041 6.228 2.557 1.00 94.88 84 HIS A N 1
ATOM 672 C CA . HIS A 1 84 ? -12.301 6.353 3.997 1.00 94.88 84 HIS A CA 1
ATOM 673 C C . HIS A 1 84 ? -11.377 5.471 4.851 1.00 94.88 84 HIS A C 1
ATOM 675 O O . HIS A 1 84 ? -11.010 5.860 5.955 1.00 94.88 84 HIS A O 1
ATOM 681 N N . LEU A 1 85 ? -10.960 4.304 4.347 1.00 96.06 85 LEU A N 1
ATOM 682 C CA . LEU A 1 85 ? -10.001 3.436 5.041 1.00 96.06 85 LEU A CA 1
ATOM 683 C C . LEU A 1 85 ? -8.589 4.023 5.000 1.00 96.06 85 LEU A C 1
ATOM 685 O O . LEU A 1 85 ? -7.856 3.934 5.984 1.00 96.06 85 LEU A O 1
ATOM 689 N N . ILE A 1 86 ? -8.223 4.646 3.877 1.00 94.75 86 ILE A N 1
ATOM 690 C CA . ILE A 1 86 ? -6.952 5.361 3.727 1.00 94.75 86 ILE A CA 1
ATOM 691 C C . ILE A 1 86 ? -6.932 6.569 4.662 1.00 94.75 86 ILE A C 1
ATOM 693 O O . ILE A 1 86 ? -5.995 6.694 5.437 1.00 94.75 86 ILE A O 1
ATOM 697 N N . GLU A 1 87 ? -7.985 7.389 4.661 1.00 93.75 87 GLU A N 1
ATOM 698 C CA . GLU A 1 87 ? -8.146 8.545 5.552 1.00 93.75 87 GLU A CA 1
ATOM 699 C C . GLU A 1 87 ? -8.053 8.116 7.026 1.00 93.75 87 GLU A C 1
ATOM 701 O O . GLU A 1 87 ? -7.315 8.714 7.801 1.00 93.75 87 GLU A O 1
ATOM 706 N N . ALA A 1 88 ? -8.691 7.007 7.414 1.00 93.38 88 ALA A N 1
ATOM 707 C CA . ALA A 1 88 ? -8.590 6.488 8.777 1.00 93.38 88 ALA A CA 1
ATOM 708 C C . ALA A 1 88 ? -7.161 6.047 9.150 1.00 93.38 88 ALA A C 1
ATOM 710 O O . ALA A 1 88 ? -6.704 6.315 10.265 1.00 93.38 88 ALA A O 1
ATOM 711 N N . ILE A 1 89 ? -6.431 5.401 8.229 1.00 92.56 89 ILE A N 1
ATOM 712 C CA . ILE A 1 89 ? -4.993 5.137 8.401 1.00 92.56 89 ILE A CA 1
ATOM 713 C C . ILE A 1 89 ? -4.248 6.469 8.501 1.00 92.56 89 ILE A C 1
ATOM 715 O O . ILE A 1 89 ? -3.369 6.612 9.346 1.00 92.56 89 ILE A O 1
ATOM 719 N N . GLU A 1 90 ? -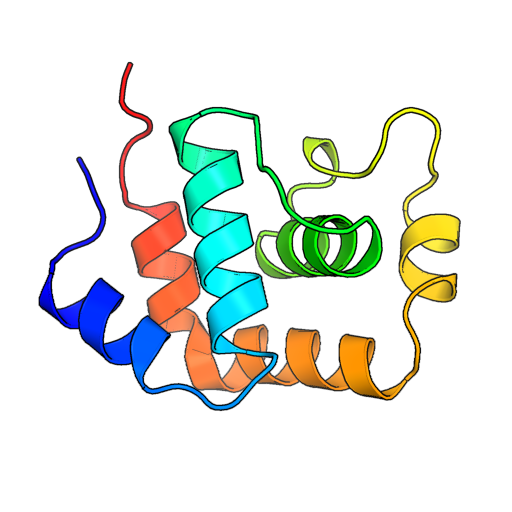4.615 7.456 7.686 1.00 89.44 90 GLU A N 1
ATOM 720 C CA . GLU A 1 90 ? -3.965 8.754 7.615 1.00 89.44 90 GLU A CA 1
ATOM 721 C C . GLU A 1 90 ? -4.233 9.692 8.801 1.00 89.44 90 GLU A C 1
ATOM 723 O O . GLU A 1 90 ? -3.464 10.626 9.044 1.00 89.44 90 GLU A O 1
ATOM 728 N N . GLU A 1 91 ? -5.283 9.437 9.564 1.00 88.69 91 GLU A N 1
ATOM 729 C CA . GLU A 1 91 ? -5.658 10.173 10.771 1.00 88.69 91 GLU A CA 1
ATOM 730 C C . GLU A 1 91 ? -5.171 9.475 12.040 1.00 88.69 91 GLU A C 1
ATOM 732 O O . GLU A 1 91 ? -4.950 10.120 13.069 1.00 88.69 91 GLU A O 1
ATOM 737 N N . ALA A 1 92 ? -4.935 8.162 11.974 1.00 82.25 92 ALA A N 1
ATOM 738 C CA . ALA A 1 92 ? -4.343 7.411 13.065 1.00 82.25 92 ALA A CA 1
ATOM 739 C C . ALA A 1 92 ? -2.960 7.995 13.388 1.00 82.25 92 ALA A C 1
ATOM 741 O O . ALA A 1 92 ? -1.999 7.834 12.628 1.00 82.25 92 ALA A O 1
ATOM 742 N N . ALA A 1 93 ? -2.871 8.759 14.484 1.00 61.66 93 ALA A N 1
ATOM 743 C CA . ALA A 1 93 ? -1.626 9.428 14.848 1.00 61.66 93 ALA A CA 1
ATOM 744 C C . ALA A 1 93 ? -0.503 8.386 15.013 1.00 61.66 93 ALA A C 1
ATOM 746 O O . ALA A 1 93 ? -0.752 7.379 15.701 1.00 61.66 93 ALA A O 1
ATOM 747 N N . PRO A 1 94 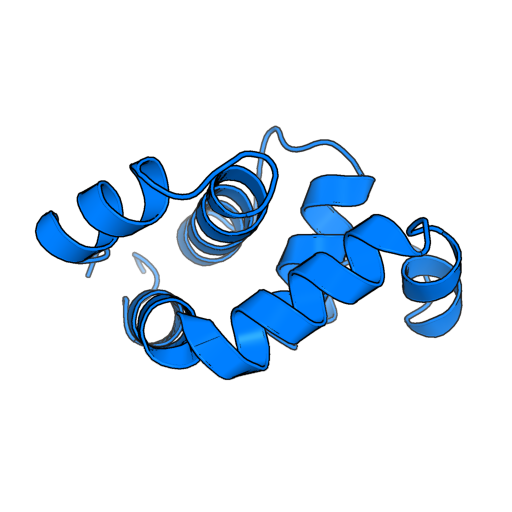? 0.690 8.606 14.417 1.00 58.19 94 PRO A N 1
ATOM 748 C CA . PRO A 1 94 ? 1.840 7.743 14.651 1.00 58.19 94 PRO A CA 1
ATOM 749 C C . PRO A 1 94 ? 2.093 7.653 16.165 1.00 58.19 94 PRO A C 1
ATOM 751 O O . PRO A 1 94 ? 1.779 8.597 16.894 1.00 58.19 94 PRO A O 1
ATOM 754 N N . PRO A 1 95 ? 2.543 6.498 16.680 1.00 52.19 95 PRO A N 1
ATOM 755 C CA . PRO A 1 95 ? 2.545 6.233 18.115 1.00 52.19 95 PRO A CA 1
ATOM 756 C C . PRO A 1 95 ? 3.458 7.145 18.953 1.00 52.19 95 PRO A C 1
ATOM 758 O O . PRO A 1 95 ? 3.396 7.035 20.175 1.00 52.19 95 PRO A O 1
ATOM 761 N N . PHE A 1 96 ? 4.239 8.051 18.352 1.00 52.44 96 PHE A N 1
ATOM 762 C CA . PHE A 1 96 ? 5.136 8.979 19.044 1.00 52.44 96 PHE A CA 1
ATOM 763 C C . PHE A 1 96 ? 5.251 10.306 18.292 1.00 52.44 96 PHE A C 1
ATOM 765 O O . PHE A 1 96 ? 5.369 10.256 17.046 1.00 52.44 96 PHE A O 1
#

Mean predicted aligned error: 3.69 Å

Secondary structure (DSSP, 8-state):
-PPPHHHHHHHHHSPTTHHHHHHHHHHHHHHS-----HHHHHHHHHHTT-GGGSPTT--HHHHHHHS-HHHHHHHHHHHHHSHHHHHHHHHS----

pLDDT: mean 91.51, std 9.15, range [52.19, 97.38]

Foldseek 3Di:
DQQDPVLLVVLVPDDPPLSVLLVLLLCCQQPVDDPDDLLSQLLNCLLLVNCVSHPPPDDNVRSVVPHDPVSVVSSVCCVPPVVVSSVSSVPGHHPD

Solvent-accessible surface area (backbone atoms only — not comparable to full-atom values): 5475 Å² total; per-residue (Å²): 71,79,63,55,67,71,59,54,51,51,40,69,69,43,61,87,64,57,23,55,25,53,54,42,35,46,35,34,61,56,68,73,49,73,94,63,54,73,65,42,37,37,46,14,16,64,59,68,71,36,72,87,54,38,62,90,95,61,50,74,66,59,51,56,70,68,45,54,70,66,57,55,48,49,38,52,45,41,62,69,79,41,37,70,61,52,49,44,50,72,64,29,42,50,83,119